Protein AF-A0A5E4BJZ1-F1 (afdb_monomer)

Structure (mmCIF, N/CA/C/O backbone):
data_AF-A0A5E4BJZ1-F1
#
_entry.id   AF-A0A5E4BJZ1-F1
#
loop_
_atom_site.group_PDB
_atom_site.id
_atom_site.type_symbol
_atom_site.label_atom_id
_atom_site.label_alt_id
_atom_site.label_comp_id
_atom_site.label_asym_id
_atom_site.label_entity_id
_atom_site.label_seq_id
_atom_site.pdbx_PDB_ins_code
_atom_site.Cartn_x
_atom_site.Cartn_y
_atom_site.Cartn_z
_atom_site.occupancy
_atom_site.B_iso_or_equiv
_atom_site.auth_seq_id
_atom_site.auth_comp_id
_atom_site.auth_asym_id
_atom_site.auth_atom_id
_atom_site.pdbx_PDB_model_num
ATOM 1 N N . MET A 1 1 ? 1.791 -1.927 -31.854 1.00 46.03 1 MET A N 1
ATOM 2 C CA . MET A 1 1 ? 1.817 -2.463 -30.476 1.00 46.03 1 MET A CA 1
ATOM 3 C C . MET A 1 1 ? 2.530 -1.444 -29.592 1.00 46.03 1 MET A C 1
ATOM 5 O O . MET A 1 1 ? 3.715 -1.213 -29.793 1.00 46.03 1 MET A O 1
ATOM 9 N N . LEU A 1 2 ? 1.807 -0.746 -28.712 1.00 49.88 2 LEU A N 1
ATOM 10 C CA . LEU A 1 2 ? 2.397 0.211 -27.766 1.00 49.88 2 LEU A CA 1
ATOM 11 C C . LEU A 1 2 ? 3.141 -0.584 -26.684 1.00 49.88 2 LEU A C 1
ATOM 13 O O . LEU A 1 2 ? 2.534 -1.038 -25.722 1.00 49.88 2 LEU A O 1
ATOM 17 N N . CYS A 1 3 ? 4.436 -0.829 -26.876 1.00 65.00 3 CYS A N 1
ATOM 18 C CA . CYS A 1 3 ? 5.265 -1.429 -25.833 1.00 65.00 3 CYS A CA 1
ATOM 19 C C . CYS A 1 3 ? 5.576 -0.356 -24.782 1.00 65.00 3 CYS A C 1
ATOM 21 O O . CYS A 1 3 ? 6.052 0.730 -25.133 1.00 65.00 3 CYS A O 1
ATOM 23 N N . ALA A 1 4 ? 5.289 -0.638 -23.508 1.00 72.75 4 ALA A N 1
ATOM 24 C CA . ALA A 1 4 ? 5.645 0.251 -22.410 1.00 72.75 4 ALA A CA 1
ATOM 25 C C . ALA A 1 4 ? 7.163 0.494 -22.422 1.00 72.75 4 ALA A C 1
ATOM 27 O O . ALA A 1 4 ? 7.960 -0.431 -22.271 1.00 72.75 4 ALA A O 1
ATOM 28 N N . ARG A 1 5 ? 7.571 1.751 -22.630 1.00 80.88 5 ARG A N 1
ATOM 29 C CA . ARG A 1 5 ? 8.993 2.128 -22.715 1.00 80.88 5 ARG A CA 1
ATOM 30 C C . ARG A 1 5 ? 9.678 2.186 -21.351 1.00 80.88 5 ARG A C 1
ATOM 32 O O . ARG A 1 5 ? 10.900 2.115 -21.291 1.00 80.88 5 ARG A O 1
ATOM 39 N N . ARG A 1 6 ? 8.899 2.334 -20.278 1.00 88.50 6 ARG A N 1
ATOM 40 C CA . ARG A 1 6 ? 9.373 2.398 -18.895 1.00 88.50 6 ARG A CA 1
ATOM 41 C C . ARG A 1 6 ? 8.495 1.526 -18.021 1.00 88.50 6 ARG A C 1
ATOM 43 O O . ARG A 1 6 ? 7.274 1.638 -18.071 1.00 88.50 6 ARG A O 1
ATOM 50 N N . VAL A 1 7 ? 9.139 0.664 -17.251 1.00 91.88 7 VAL A N 1
ATOM 51 C CA . VAL A 1 7 ? 8.502 -0.243 -16.301 1.00 91.88 7 VAL A CA 1
ATOM 52 C C . VAL A 1 7 ? 9.302 -0.160 -15.014 1.00 91.88 7 VAL A C 1
ATOM 54 O O . VAL A 1 7 ? 10.532 -0.183 -15.056 1.00 91.88 7 VAL A O 1
ATOM 57 N N . PHE A 1 8 ? 8.600 -0.032 -13.894 1.00 93.44 8 PHE A N 1
ATOM 58 C CA . PHE A 1 8 ? 9.194 0.076 -12.571 1.00 93.44 8 PHE A CA 1
ATOM 59 C C . PHE A 1 8 ? 8.637 -1.034 -11.686 1.00 93.44 8 PHE A C 1
ATOM 61 O O . PHE A 1 8 ? 7.419 -1.179 -11.576 1.00 93.44 8 PHE A O 1
ATOM 68 N N . PHE A 1 9 ? 9.517 -1.803 -11.051 1.00 94.12 9 PHE A N 1
ATOM 69 C CA . PHE A 1 9 ? 9.139 -2.776 -10.032 1.00 94.12 9 PHE A CA 1
ATOM 70 C C . PHE A 1 9 ? 9.422 -2.186 -8.656 1.00 94.12 9 PHE A C 1
ATOM 72 O O . PHE A 1 9 ? 10.573 -1.928 -8.319 1.00 94.12 9 PHE A O 1
ATOM 79 N N . LEU A 1 10 ? 8.377 -1.978 -7.855 1.00 95.69 10 LEU A N 1
ATOM 80 C CA . LEU A 1 10 ? 8.534 -1.570 -6.462 1.00 95.69 10 LEU A CA 1
ATOM 81 C C . LEU A 1 10 ? 8.741 -2.817 -5.6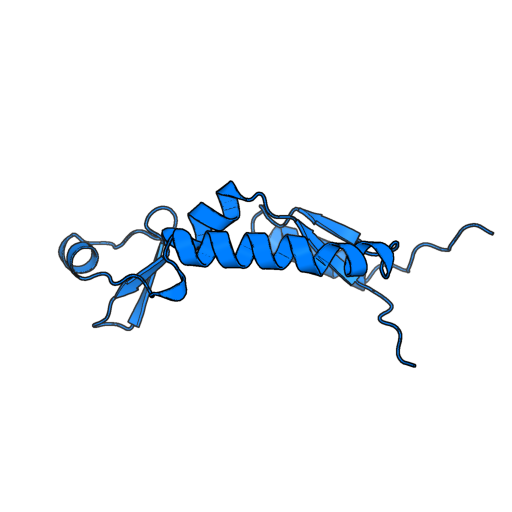10 1.00 95.69 10 LEU A C 1
ATOM 83 O O . LEU A 1 10 ? 7.815 -3.606 -5.421 1.00 95.69 10 LEU A O 1
ATOM 87 N N . ASN A 1 11 ? 9.959 -3.000 -5.117 1.00 94.62 11 ASN A N 1
ATOM 88 C CA . ASN A 1 11 ? 10.288 -4.107 -4.239 1.00 94.62 11 ASN A CA 1
ATOM 89 C C . ASN A 1 11 ? 10.083 -3.689 -2.785 1.00 94.62 11 ASN A C 1
ATOM 91 O O . ASN A 1 11 ? 10.695 -2.728 -2.326 1.00 94.62 11 ASN A O 1
ATOM 95 N N . VAL A 1 12 ? 9.229 -4.412 -2.069 1.00 96.25 12 VAL A N 1
ATOM 96 C CA . VAL A 1 12 ? 8.962 -4.196 -0.645 1.00 96.25 12 VAL A CA 1
ATOM 97 C C . VAL A 1 12 ? 9.118 -5.546 0.055 1.00 96.25 12 VAL A C 1
ATOM 99 O O . VAL A 1 12 ? 8.529 -6.520 -0.423 1.00 96.25 12 VAL A O 1
ATOM 102 N N . PRO A 1 13 ? 9.895 -5.641 1.149 1.00 96.31 13 PRO A N 1
ATOM 103 C CA . PRO A 1 13 ? 10.022 -6.875 1.912 1.00 96.31 13 PRO A CA 1
ATOM 104 C C . PRO A 1 13 ? 8.667 -7.381 2.406 1.00 96.31 13 PRO A C 1
ATOM 106 O O . PRO A 1 13 ? 7.775 -6.598 2.737 1.00 96.31 13 PRO A O 1
ATOM 109 N N . PHE A 1 14 ? 8.528 -8.704 2.484 1.00 96.56 14 PHE A N 1
ATOM 110 C CA . PHE A 1 14 ? 7.302 -9.353 2.944 1.00 96.56 14 PHE A CA 1
ATOM 111 C C . PHE A 1 14 ? 6.862 -8.844 4.323 1.00 96.56 14 PHE A C 1
ATOM 113 O O . PHE A 1 14 ? 5.701 -8.478 4.487 1.00 96.56 14 PHE A O 1
ATOM 120 N N . ASP A 1 15 ? 7.789 -8.742 5.276 1.00 97.00 15 ASP A N 1
ATOM 121 C CA . ASP A 1 15 ? 7.484 -8.284 6.635 1.00 97.00 15 ASP A CA 1
ATOM 122 C C . ASP A 1 15 ? 6.945 -6.848 6.642 1.00 97.00 15 ASP A C 1
ATOM 124 O O . ASP A 1 15 ? 5.921 -6.574 7.270 1.00 97.00 15 ASP A O 1
ATOM 128 N N . SER A 1 16 ? 7.539 -5.957 5.842 1.00 97.12 16 SER A N 1
ATOM 129 C CA . SER A 1 16 ? 7.062 -4.582 5.671 1.00 97.12 16 SER A CA 1
ATOM 130 C C . SER A 1 16 ? 5.663 -4.542 5.041 1.00 97.12 16 SER A C 1
ATOM 132 O O . SER A 1 16 ? 4.825 -3.734 5.441 1.00 97.12 16 SER A O 1
ATOM 134 N N . ILE A 1 17 ? 5.353 -5.427 4.082 1.00 97.56 17 ILE A N 1
ATOM 135 C CA . ILE A 1 17 ? 3.994 -5.553 3.520 1.00 97.56 17 ILE A CA 1
ATOM 136 C C . ILE A 1 17 ? 3.006 -6.011 4.598 1.00 97.56 17 ILE A C 1
ATOM 138 O O . ILE A 1 17 ? 1.923 -5.431 4.725 1.00 97.56 17 ILE A O 1
ATOM 142 N N . MET A 1 18 ? 3.370 -7.040 5.365 1.00 98.12 18 MET A N 1
ATOM 143 C CA . MET A 1 18 ? 2.532 -7.593 6.425 1.00 98.12 18 MET A CA 1
ATOM 144 C C . MET A 1 18 ? 2.215 -6.532 7.473 1.00 98.12 18 MET A C 1
ATOM 146 O O . MET A 1 18 ? 1.042 -6.302 7.765 1.00 98.12 18 MET A O 1
ATOM 150 N N . GLU A 1 19 ? 3.227 -5.834 7.978 1.00 97.75 19 GLU A N 1
ATOM 151 C CA . GLU A 1 19 ? 3.067 -4.773 8.967 1.00 97.75 19 GLU A CA 1
ATOM 152 C C . GLU A 1 19 ? 2.169 -3.643 8.439 1.00 97.75 19 GLU A C 1
ATOM 154 O O . GLU A 1 19 ? 1.129 -3.341 9.032 1.00 97.75 19 GLU A O 1
ATOM 159 N N . ARG A 1 20 ? 2.502 -3.084 7.264 1.00 97.00 20 ARG A N 1
ATOM 160 C CA . ARG A 1 20 ? 1.791 -1.941 6.659 1.00 97.00 20 ARG A CA 1
ATOM 161 C C . ARG A 1 20 ? 0.320 -2.218 6.357 1.00 97.00 20 ARG A C 1
ATOM 163 O O . ARG A 1 20 ? -0.464 -1.267 6.260 1.00 97.00 20 ARG A O 1
ATOM 170 N N . LEU A 1 21 ? -0.051 -3.473 6.093 1.00 97.81 21 LEU A N 1
ATOM 171 C CA . LEU A 1 21 ? -1.423 -3.859 5.749 1.00 97.81 21 LEU A CA 1
ATOM 172 C C . LEU A 1 21 ? -2.204 -4.338 6.972 1.00 97.81 21 LEU A C 1
ATOM 174 O O . LEU A 1 21 ? -3.299 -3.837 7.220 1.00 97.81 21 LEU A O 1
ATOM 178 N N . THR A 1 22 ? -1.645 -5.251 7.765 1.00 98.31 22 THR A N 1
ATOM 179 C CA . THR A 1 22 ? -2.374 -5.883 8.878 1.00 98.31 22 THR A CA 1
ATOM 180 C C . THR A 1 22 ? -2.603 -4.956 10.068 1.00 98.31 22 THR A C 1
ATOM 182 O O . THR A 1 22 ? -3.538 -5.163 10.843 1.00 98.31 22 THR A O 1
ATOM 185 N N . LEU A 1 23 ? -1.829 -3.877 10.196 1.00 98.38 23 LEU A N 1
ATOM 186 C CA . LEU A 1 23 ? -2.004 -2.884 11.259 1.00 98.38 23 LEU A CA 1
ATOM 187 C C . LEU A 1 23 ? -2.912 -1.709 10.859 1.00 98.38 23 LEU A C 1
ATOM 189 O O . LEU A 1 23 ? -3.067 -0.758 11.630 1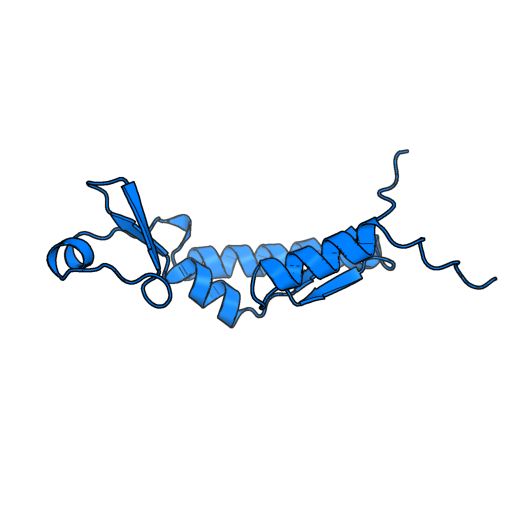.00 98.38 23 LEU A O 1
ATOM 193 N N . ARG A 1 24 ? -3.556 -1.766 9.685 1.00 98.38 24 ARG A N 1
ATOM 194 C CA . ARG A 1 24 ? -4.538 -0.759 9.254 1.00 98.38 24 ARG A CA 1
ATOM 195 C C . ARG A 1 24 ? -5.849 -0.904 9.999 1.00 98.38 24 ARG A C 1
ATOM 197 O O . ARG A 1 24 ? -6.380 -2.004 10.165 1.00 98.38 24 ARG A O 1
ATOM 204 N N . ARG A 1 25 ? -6.397 0.227 10.420 1.00 98.44 25 ARG A N 1
ATOM 205 C CA . ARG A 1 25 ? -7.677 0.311 11.113 1.00 98.44 25 ARG A CA 1
ATOM 206 C C . ARG A 1 25 ? -8.495 1.481 10.589 1.00 98.44 25 ARG A C 1
ATOM 208 O O . ARG A 1 25 ? -7.944 2.460 10.086 1.00 98.44 25 ARG A O 1
ATOM 215 N N . VAL A 1 26 ? -9.807 1.372 10.724 1.00 98.31 26 VAL A N 1
ATOM 216 C CA . VAL A 1 26 ? -10.757 2.435 10.396 1.00 98.31 26 VAL A CA 1
ATOM 217 C C . VAL A 1 26 ? -11.656 2.655 11.600 1.00 98.31 26 VAL A C 1
ATOM 219 O O . VAL A 1 26 ? -12.157 1.694 12.184 1.00 98.31 26 VAL A O 1
ATOM 222 N N . ASP A 1 27 ? -11.844 3.913 11.976 1.00 98.25 27 ASP A N 1
ATOM 223 C CA . ASP A 1 27 ? -12.875 4.288 12.933 1.00 98.25 27 ASP A CA 1
ATOM 224 C C . ASP A 1 27 ? -14.240 4.282 12.222 1.00 98.25 27 ASP A C 1
ATOM 226 O O . ASP A 1 27 ? -14.449 5.084 11.310 1.00 98.25 27 ASP A O 1
ATOM 230 N N . PRO A 1 28 ? -15.182 3.402 12.605 1.00 98.00 28 PRO A N 1
ATOM 231 C CA . PRO A 1 28 ? -16.474 3.306 11.931 1.00 98.00 28 PRO A CA 1
ATOM 232 C C . PRO A 1 28 ? -17.357 4.546 12.123 1.00 98.00 28 PRO A C 1
ATOM 234 O O . PRO A 1 28 ? -18.299 4.729 11.359 1.00 98.00 28 PRO A O 1
ATOM 237 N N . VAL A 1 29 ? -17.079 5.384 13.128 1.00 97.75 29 VAL A N 1
ATOM 238 C CA . VAL A 1 29 ? -17.882 6.579 13.427 1.00 97.75 29 VAL A CA 1
ATOM 239 C C . VAL A 1 29 ? -17.468 7.759 12.550 1.00 97.75 29 VAL A C 1
ATOM 241 O O . VAL A 1 29 ? -18.321 8.462 12.017 1.00 97.75 29 VAL A O 1
ATOM 244 N N . THR A 1 30 ? -16.162 7.987 12.406 1.00 97.19 30 THR A N 1
ATOM 245 C CA . THR A 1 30 ? -15.614 9.149 11.683 1.00 97.19 30 THR A CA 1
ATOM 246 C C . THR A 1 30 ? -15.179 8.818 10.256 1.00 97.19 30 THR A C 1
ATOM 248 O O . THR A 1 30 ? -15.039 9.716 9.432 1.00 97.19 30 THR A O 1
ATOM 251 N N . GLY A 1 31 ? -14.942 7.538 9.953 1.00 96.75 31 GLY A N 1
ATOM 252 C CA . GLY A 1 31 ? -14.316 7.097 8.707 1.00 96.75 31 GLY A CA 1
ATOM 253 C C . GLY A 1 31 ? -12.800 7.320 8.658 1.00 96.75 31 GLY A C 1
ATOM 254 O O . GLY A 1 31 ? -12.166 6.953 7.663 1.00 96.75 31 GLY A O 1
ATOM 255 N N . GLU A 1 32 ? -12.199 7.885 9.712 1.00 98.06 32 GLU A N 1
ATOM 256 C CA . GLU A 1 32 ? -10.761 8.133 9.781 1.00 98.06 32 GLU A CA 1
ATOM 257 C C . GLU A 1 32 ? -9.960 6.830 9.746 1.00 98.06 32 GLU A C 1
ATOM 259 O O . GLU A 1 32 ? -10.305 5.821 10.370 1.00 98.06 32 GLU A O 1
ATOM 264 N N . ARG A 1 33 ? -8.842 6.870 9.015 1.00 97.88 33 ARG A N 1
ATOM 265 C CA . ARG A 1 33 ? -7.908 5.747 8.904 1.00 97.88 33 ARG A CA 1
ATOM 266 C C . ARG A 1 33 ? -6.752 5.922 9.875 1.00 97.88 33 ARG A C 1
ATOM 268 O O . ARG A 1 33 ? -6.135 6.990 9.928 1.00 97.88 33 ARG A O 1
ATOM 275 N N . TYR A 1 34 ? -6.418 4.833 10.553 1.00 98.25 34 TYR A N 1
ATOM 276 C CA . TYR A 1 34 ? -5.320 4.729 11.504 1.00 98.25 34 TYR A CA 1
A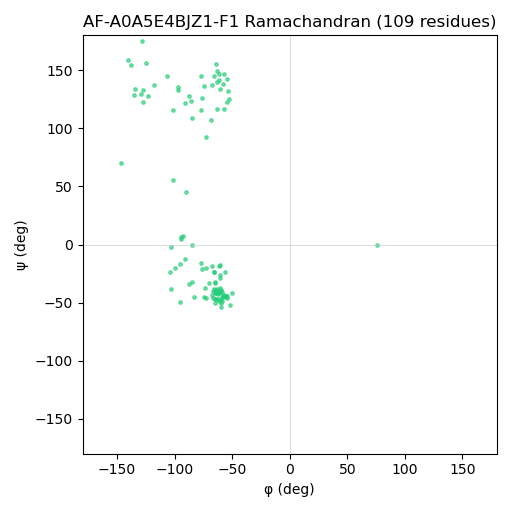TOM 277 C C . TYR A 1 34 ? -4.379 3.586 11.121 1.00 98.25 34 TYR A C 1
ATOM 279 O O . TYR A 1 34 ? -4.762 2.628 10.442 1.00 98.25 34 TYR A O 1
ATOM 287 N N . HIS A 1 35 ? -3.139 3.689 11.587 1.00 98.12 35 HIS A N 1
ATOM 288 C CA . HIS A 1 35 ? -2.161 2.610 11.555 1.00 98.12 35 HIS A CA 1
ATOM 289 C C . HIS A 1 35 ? -1.626 2.438 12.964 1.00 98.12 35 HIS A C 1
ATOM 291 O O . HIS A 1 35 ? -1.078 3.393 13.510 1.00 98.12 35 HIS A O 1
ATOM 297 N N . LEU A 1 36 ? -1.752 1.243 13.541 1.00 97.69 36 LEU A N 1
ATOM 298 C CA . LEU A 1 36 ? -1.462 1.029 14.964 1.00 97.69 36 LEU A CA 1
ATOM 299 C C . LEU A 1 36 ? -0.039 1.444 15.381 1.00 97.69 36 LEU A C 1
ATOM 301 O O . LEU A 1 36 ? 0.163 1.782 16.539 1.00 97.69 36 LEU A O 1
ATOM 305 N N . MET A 1 37 ? 0.912 1.480 14.440 1.00 96.25 37 MET A N 1
ATOM 306 C CA . MET A 1 37 ? 2.289 1.929 14.684 1.00 96.25 37 MET A CA 1
ATOM 307 C C . MET A 1 37 ? 2.610 3.345 14.169 1.00 96.25 37 MET A C 1
ATOM 309 O O . MET A 1 37 ? 3.337 4.082 14.821 1.00 96.25 37 MET A O 1
ATOM 313 N N . TYR A 1 38 ? 2.082 3.746 13.006 1.00 94.62 38 TYR A N 1
ATOM 314 C CA . TYR A 1 38 ? 2.560 4.941 12.276 1.00 94.62 38 TYR A CA 1
ATOM 315 C C . TYR A 1 38 ? 1.626 6.146 12.403 1.00 94.62 38 TYR A C 1
ATOM 317 O O . TYR A 1 38 ? 2.041 7.287 12.234 1.00 94.62 38 TYR A O 1
ATOM 325 N N . LYS A 1 39 ? 0.350 5.889 12.690 1.00 97.19 39 LYS A N 1
ATOM 326 C CA . LYS A 1 39 ? -0.680 6.892 12.965 1.00 97.19 39 LYS A CA 1
ATOM 327 C C . LYS A 1 39 ? -1.631 6.267 13.989 1.00 97.19 39 LYS A C 1
ATOM 329 O O . LYS A 1 39 ? -2.729 5.848 13.600 1.00 97.19 39 LYS A O 1
ATOM 334 N N . PRO A 1 40 ? -1.182 6.077 15.244 1.00 97.56 40 PRO A N 1
ATOM 335 C CA . PRO A 1 40 ? -1.998 5.441 16.269 1.00 97.56 40 PRO A CA 1
ATOM 336 C C . PRO A 1 40 ? -3.245 6.288 16.575 1.00 97.56 40 PRO A C 1
ATOM 338 O O . PRO A 1 40 ? -3.247 7.500 16.329 1.00 97.56 40 PRO A O 1
ATOM 341 N N . PRO A 1 41 ? -4.329 5.674 17.082 1.00 97.50 41 PRO A N 1
ATOM 342 C CA . PRO A 1 41 ? -5.495 6.423 17.536 1.00 97.50 41 PRO A CA 1
ATOM 343 C C . PRO A 1 41 ? -5.114 7.358 18.696 1.00 97.50 41 PRO A C 1
ATOM 345 O O . PRO A 1 41 ? -4.327 6.964 19.556 1.00 97.50 41 PRO A O 1
ATOM 348 N N . PRO A 1 42 ? -5.670 8.580 18.758 1.00 97.06 42 PRO A N 1
ATOM 349 C CA . PRO A 1 42 ? -5.264 9.562 19.760 1.00 97.06 42 PRO A CA 1
ATOM 350 C C . PRO A 1 42 ? -5.852 9.293 21.154 1.00 97.06 42 PRO A C 1
ATOM 352 O O . PRO A 1 42 ? -5.372 9.873 22.123 1.00 97.06 42 PRO A O 1
ATOM 355 N N . THR A 1 43 ? -6.883 8.445 21.273 1.00 97.81 43 THR A N 1
ATOM 356 C CA . THR A 1 43 ? -7.520 8.110 22.557 1.00 97.81 43 THR A CA 1
ATOM 357 C C . THR A 1 43 ? -7.892 6.629 22.650 1.00 97.81 43 THR A C 1
ATOM 359 O O . THR A 1 43 ? -8.061 5.950 21.628 1.00 97.81 43 THR A O 1
ATOM 362 N N . MET A 1 44 ? -8.061 6.127 23.880 1.00 97.31 44 MET A N 1
ATOM 363 C CA . MET A 1 44 ? -8.476 4.741 24.130 1.00 97.31 44 MET A CA 1
ATOM 364 C C . MET A 1 44 ? -9.893 4.452 23.624 1.00 97.31 44 MET A C 1
ATOM 366 O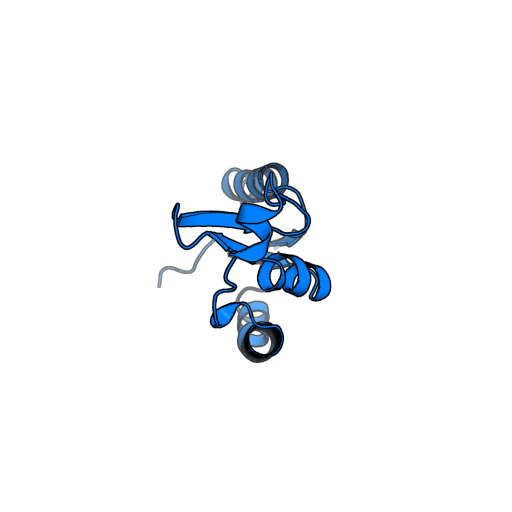 O . MET A 1 44 ? -10.158 3.348 23.154 1.00 97.31 44 MET A O 1
ATOM 370 N N . GLU A 1 45 ? -10.795 5.433 23.664 1.00 97.75 45 GLU A N 1
ATOM 371 C CA . GLU A 1 45 ? -12.166 5.287 23.167 1.00 97.75 45 GLU A CA 1
ATOM 372 C C . GLU A 1 45 ? -12.182 5.055 21.655 1.00 97.75 45 GLU A C 1
ATOM 374 O O . GLU A 1 45 ? -12.925 4.201 21.168 1.00 97.75 45 GLU A O 1
ATOM 379 N N . ILE A 1 46 ? -11.340 5.781 20.906 1.00 97.94 46 ILE A N 1
ATOM 380 C CA . ILE A 1 46 ? -11.175 5.549 19.466 1.00 97.94 46 ILE A CA 1
ATOM 381 C C . ILE A 1 46 ? -10.531 4.182 19.248 1.00 97.94 46 ILE A C 1
ATOM 383 O O . ILE A 1 46 ? -11.033 3.408 18.438 1.00 97.94 46 ILE A O 1
ATOM 387 N N . GLN A 1 47 ? -9.471 3.849 19.993 1.00 97.62 47 GLN A N 1
ATOM 388 C CA . GLN A 1 47 ? -8.778 2.565 19.870 1.00 97.62 47 GLN A CA 1
ATOM 389 C C . GLN A 1 47 ? -9.713 1.363 20.059 1.00 97.62 47 GLN A C 1
ATOM 391 O O . GLN A 1 47 ? -9.662 0.425 19.265 1.00 97.62 47 GLN A O 1
ATOM 396 N N . ALA A 1 48 ? -10.582 1.400 21.072 1.00 97.81 48 ALA A N 1
ATOM 397 C CA . ALA A 1 48 ? -11.483 0.302 21.417 1.00 97.81 48 ALA A CA 1
ATOM 398 C C . ALA A 1 48 ? -12.548 0.015 20.346 1.00 97.81 48 ALA A C 1
ATOM 400 O O . ALA A 1 48 ? -13.059 -1.102 20.279 1.00 97.81 48 ALA A O 1
ATOM 401 N N . ARG A 1 49 ? -12.880 1.000 19.499 1.00 98.19 49 ARG A N 1
ATOM 402 C CA . ARG A 1 49 ? -13.896 0.861 18.441 1.00 98.19 49 ARG A CA 1
ATOM 403 C C . ARG A 1 49 ? -13.325 0.677 17.037 1.00 98.19 49 ARG A C 1
ATOM 405 O O . ARG A 1 49 ? -14.094 0.558 16.084 1.00 98.19 49 ARG A O 1
ATOM 412 N N . LEU A 1 50 ? -12.001 0.695 16.885 1.00 98.50 50 LEU A N 1
ATOM 413 C CA . LEU A 1 50 ? -11.359 0.532 15.587 1.00 98.50 50 LEU A CA 1
ATOM 414 C C . LEU A 1 50 ? -11.698 -0.824 14.967 1.00 98.50 50 LEU A C 1
ATOM 416 O O . LEU A 1 50 ? -11.561 -1.869 15.599 1.00 98.50 50 LEU A O 1
ATOM 420 N N . LEU A 1 51 ? -12.050 -0.808 13.685 1.00 98.38 51 LEU A N 1
ATOM 421 C CA . LEU A 1 51 ? -12.301 -2.015 12.910 1.00 98.38 51 LEU A CA 1
ATOM 422 C C . LEU A 1 51 ? -11.158 -2.269 11.929 1.00 98.38 51 LEU A C 1
ATOM 424 O O . LEU A 1 51 ? -10.567 -1.342 11.369 1.00 98.38 51 LEU A O 1
ATOM 428 N N . GLN A 1 52 ? -10.856 -3.544 11.701 1.00 98.38 52 GLN A N 1
ATOM 429 C CA . GLN A 1 52 ? -9.961 -3.979 10.635 1.00 98.38 52 GLN A CA 1
ATOM 430 C C . GLN A 1 52 ? -10.789 -4.407 9.428 1.00 98.38 52 GLN A C 1
ATOM 432 O O . GLN A 1 52 ? -11.753 -5.165 9.554 1.00 98.38 52 GLN A O 1
ATOM 437 N N . HIS A 1 53 ? -10.407 -3.946 8.238 1.00 97.25 53 HIS A N 1
ATOM 438 C CA . HIS A 1 53 ? -11.069 -4.396 7.026 1.00 97.25 53 HIS A CA 1
ATOM 439 C C . HIS A 1 53 ? -10.755 -5.887 6.789 1.00 97.25 53 HIS A C 1
ATOM 441 O O . HIS A 1 53 ? -9.592 -6.276 6.880 1.00 97.25 53 HIS A O 1
ATOM 447 N N . PRO A 1 54 ? -11.730 -6.731 6.396 1.00 97.19 54 PRO A N 1
ATOM 448 C CA . PRO A 1 54 ? -11.508 -8.161 6.191 1.00 97.19 54 PRO A CA 1
ATOM 449 C C . PRO A 1 54 ? -10.300 -8.477 5.294 1.00 97.19 54 PRO A C 1
ATOM 451 O O . PRO A 1 54 ? -9.520 -9.361 5.616 1.00 97.19 54 PRO A O 1
ATOM 454 N N . LYS A 1 55 ? -10.104 -7.731 4.197 1.00 96.69 55 LYS A N 1
ATOM 455 C CA . LYS A 1 55 ? -8.957 -7.887 3.268 1.00 96.69 55 LYS A CA 1
ATOM 456 C C . LYS A 1 55 ? -7.576 -7.654 3.897 1.00 96.69 55 LYS A C 1
ATOM 458 O O . LYS A 1 55 ? -6.603 -8.096 3.299 1.00 96.69 55 LYS A O 1
ATOM 463 N N . ASP A 1 56 ? -7.518 -6.995 5.048 1.00 97.88 56 ASP A N 1
ATOM 464 C CA . ASP A 1 56 ? -6.281 -6.686 5.761 1.00 97.88 56 ASP A CA 1
ATOM 465 C C . ASP A 1 56 ? -5.963 -7.743 6.836 1.00 97.88 56 ASP A C 1
ATOM 467 O O . ASP A 1 56 ? -4.999 -7.570 7.575 1.00 97.88 56 ASP A O 1
ATOM 471 N N . SER A 1 57 ? -6.743 -8.833 6.945 1.00 98.00 57 SER A N 1
ATOM 472 C CA . SER A 1 57 ? -6.384 -9.956 7.825 1.00 98.00 57 SER A CA 1
ATOM 473 C C . SER A 1 57 ? -5.078 -10.606 7.373 1.00 98.00 57 SER A C 1
ATOM 475 O O . SER A 1 57 ? -4.769 -10.643 6.178 1.00 98.00 57 SER A O 1
ATOM 477 N N . GLU A 1 58 ? -4.321 -11.142 8.327 1.00 97.88 58 GLU A N 1
ATOM 478 C CA . GLU A 1 58 ? -3.003 -11.722 8.075 1.00 97.88 58 GLU A CA 1
ATOM 479 C C . GLU A 1 58 ? -3.052 -12.815 7.000 1.00 97.88 58 GLU A C 1
ATOM 481 O O . GLU A 1 58 ? -2.258 -12.808 6.060 1.00 97.88 58 GLU A O 1
ATOM 486 N N . GLU A 1 59 ? -4.045 -13.702 7.073 1.00 98.19 59 GLU A N 1
ATOM 487 C CA . GLU A 1 59 ? -4.225 -14.813 6.137 1.00 98.19 59 GLU A CA 1
ATOM 488 C C . GLU A 1 59 ? -4.501 -14.312 4.719 1.00 98.19 59 GLU A C 1
ATOM 490 O O . GLU A 1 59 ? -3.958 -14.835 3.744 1.00 98.19 59 GLU A 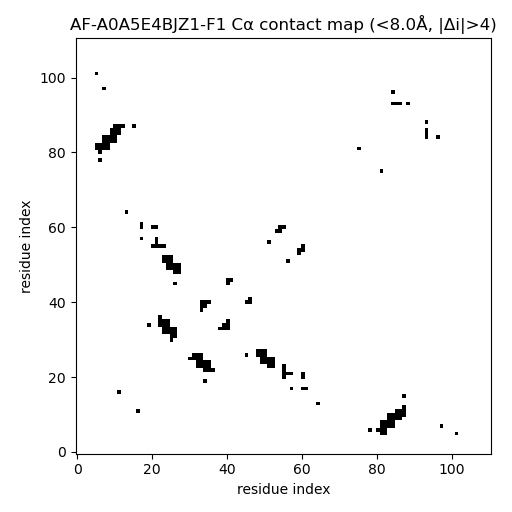O 1
ATOM 495 N N . ARG A 1 60 ? -5.334 -13.273 4.586 1.00 98.19 60 ARG A N 1
ATOM 496 C CA . ARG A 1 60 ? -5.704 -12.712 3.281 1.00 98.19 60 ARG A CA 1
ATOM 497 C C . ARG A 1 60 ? -4.565 -11.920 2.661 1.00 98.19 60 ARG A C 1
ATOM 499 O O . ARG A 1 60 ? -4.390 -11.993 1.444 1.00 98.19 60 ARG A O 1
ATOM 506 N N . VAL A 1 61 ? -3.798 -11.187 3.466 1.00 98.38 61 VAL A N 1
ATOM 507 C CA . VAL A 1 61 ? -2.597 -10.492 2.990 1.00 98.38 61 VAL A CA 1
ATOM 508 C C . VAL A 1 61 ? -1.560 -11.515 2.531 1.00 98.38 61 VAL A C 1
ATOM 510 O O . VAL A 1 61 ? -1.128 -11.442 1.382 1.00 98.38 61 VAL A O 1
ATOM 513 N N . LYS A 1 62 ? -1.251 -12.525 3.356 1.00 98.12 62 LYS A N 1
ATOM 514 C CA . LYS A 1 62 ? -0.342 -13.632 3.008 1.00 98.12 62 LYS A CA 1
ATOM 515 C C . LYS A 1 62 ? -0.725 -14.297 1.693 1.00 98.12 62 LYS A C 1
ATOM 517 O O . LYS A 1 62 ? 0.099 -14.391 0.787 1.00 98.12 62 LYS A O 1
ATOM 522 N N . PHE A 1 63 ? -1.992 -14.688 1.567 1.00 97.81 63 PHE A N 1
ATOM 523 C CA . PHE A 1 63 ? -2.514 -15.315 0.357 1.00 97.81 63 PHE A CA 1
ATOM 524 C C . PHE A 1 63 ? -2.332 -14.431 -0.883 1.00 97.81 63 PHE A C 1
ATOM 526 O O . PHE A 1 63 ? -1.913 -14.905 -1.937 1.00 97.81 63 PHE A O 1
ATOM 533 N N . LYS A 1 64 ? -2.618 -13.129 -0.771 1.00 97.38 64 LYS A N 1
ATOM 534 C CA . LYS A 1 64 ? -2.448 -12.193 -1.889 1.00 97.38 64 LYS A CA 1
ATOM 535 C C . LYS A 1 64 ? -0.992 -11.999 -2.290 1.00 97.38 64 LYS A C 1
ATOM 537 O O . LYS A 1 64 ? -0.720 -11.886 -3.482 1.00 97.38 64 LYS A O 1
ATOM 542 N N . VAL A 1 65 ? -0.087 -11.926 -1.319 1.00 96.25 65 VAL A N 1
ATOM 543 C CA . VAL A 1 65 ? 1.344 -11.751 -1.585 1.00 96.25 65 VAL A CA 1
ATOM 544 C C . VAL A 1 65 ? 1.922 -12.997 -2.258 1.00 96.25 65 VAL A C 1
ATOM 546 O O . VAL A 1 65 ? 2.613 -12.880 -3.265 1.00 96.25 65 VAL A O 1
ATOM 549 N N . ASP A 1 66 ? 1.562 -14.188 -1.782 1.00 95.56 66 ASP A N 1
ATOM 550 C CA . ASP A 1 66 ? 1.933 -15.455 -2.422 1.00 95.56 66 ASP A CA 1
ATOM 551 C C . ASP A 1 66 ? 1.402 -15.545 -3.865 1.00 95.56 66 ASP A C 1
ATOM 553 O O . ASP A 1 66 ? 2.160 -15.809 -4.800 1.00 95.56 66 ASP A O 1
ATOM 557 N N . LEU A 1 67 ? 0.125 -15.208 -4.086 1.00 95.25 67 LEU A N 1
ATOM 558 C CA . LEU A 1 67 ? -0.456 -15.161 -5.431 1.00 95.25 67 LEU A CA 1
ATOM 559 C C . LEU A 1 67 ? 0.270 -14.164 -6.350 1.00 95.25 67 LEU A C 1
ATOM 561 O O . LEU A 1 67 ? 0.481 -14.450 -7.529 1.00 95.25 67 LEU A O 1
ATOM 565 N N . TYR A 1 68 ? 0.666 -13.003 -5.823 1.00 94.12 68 TYR A N 1
ATOM 566 C CA . TYR A 1 68 ? 1.456 -12.027 -6.570 1.00 94.12 68 TYR A CA 1
ATOM 567 C C . TYR A 1 68 ? 2.806 -12.609 -7.004 1.00 94.12 68 TYR A C 1
ATOM 569 O O . TYR A 1 68 ? 3.153 -12.512 -8.181 1.00 94.12 68 TYR A O 1
ATOM 577 N N . TYR A 1 69 ? 3.557 -13.249 -6.103 1.00 91.31 69 TYR A N 1
ATOM 578 C CA . TYR A 1 69 ? 4.862 -13.824 -6.446 1.00 91.31 69 TYR A CA 1
ATOM 579 C C . TYR A 1 69 ? 4.758 -14.969 -7.456 1.00 91.31 69 TYR A C 1
ATOM 581 O O . TYR A 1 69 ? 5.555 -15.021 -8.392 1.00 91.31 69 TYR A O 1
ATOM 589 N N . ARG A 1 70 ? 3.737 -15.828 -7.341 1.00 90.81 70 ARG A N 1
ATOM 590 C CA . ARG A 1 70 ? 3.487 -16.903 -8.319 1.00 90.81 70 ARG A CA 1
ATOM 591 C C . ARG A 1 70 ? 3.221 -16.371 -9.727 1.00 90.81 70 ARG A C 1
ATOM 593 O O . ARG A 1 70 ? 3.682 -16.961 -10.696 1.00 90.81 70 ARG A O 1
ATOM 600 N N . ASN A 1 71 ? 2.509 -15.250 -9.836 1.00 89.81 71 ASN A N 1
ATOM 601 C CA . ASN A 1 71 ? 2.048 -14.730 -11.125 1.00 89.81 71 ASN A CA 1
ATOM 602 C C . ASN A 1 71 ? 2.975 -13.661 -11.730 1.00 89.81 71 ASN A C 1
ATOM 604 O O . ASN A 1 71 ? 2.857 -13.346 -12.911 1.00 89.81 71 ASN A O 1
ATOM 608 N N . SER A 1 72 ? 3.877 -13.063 -10.946 1.00 89.06 72 SER A N 1
ATOM 609 C CA . SER A 1 72 ? 4.713 -11.934 -11.392 1.00 89.06 72 SER A CA 1
ATOM 610 C C . SER A 1 72 ? 6.054 -12.341 -12.008 1.00 89.06 72 SER A C 1
ATOM 612 O O . SER A 1 72 ? 6.685 -11.512 -12.666 1.00 89.06 72 SER A O 1
ATOM 614 N N . ALA A 1 73 ? 6.477 -13.601 -11.865 1.00 84.69 73 ALA A N 1
ATOM 615 C CA . ALA A 1 73 ? 7.760 -14.077 -12.389 1.00 84.69 73 ALA A CA 1
ATOM 616 C C . ALA A 1 73 ? 7.897 -13.863 -13.910 1.00 84.69 73 ALA A C 1
ATOM 618 O O . ALA A 1 73 ? 8.915 -13.357 -14.389 1.00 84.69 73 ALA A O 1
ATOM 619 N N . GLU A 1 74 ? 6.841 -14.156 -14.674 1.00 87.25 74 GLU A N 1
ATOM 620 C CA . GLU A 1 74 ? 6.835 -13.966 -16.130 1.00 87.25 74 GLU A CA 1
ATOM 621 C C . GLU A 1 74 ? 6.947 -12.490 -16.533 1.00 87.25 74 GLU A C 1
ATOM 623 O O . GLU A 1 74 ? 7.593 -12.165 -17.533 1.00 87.25 74 GLU A O 1
ATOM 628 N N . LEU A 1 75 ? 6.394 -11.574 -15.728 1.00 87.56 75 LEU A N 1
ATOM 629 C CA . LEU A 1 75 ? 6.495 -10.135 -15.978 1.00 87.56 75 LEU A CA 1
ATOM 630 C C . LEU A 1 75 ? 7.941 -9.648 -15.857 1.00 87.56 75 LEU A C 1
ATOM 632 O O . LEU A 1 75 ? 8.367 -8.822 -16.663 1.00 87.56 75 LEU A O 1
ATOM 636 N N . GLY A 1 76 ? 8.708 -10.184 -14.903 1.00 85.88 76 GLY A N 1
ATOM 637 C CA . GLY A 1 76 ? 10.139 -9.896 -14.780 1.00 85.88 76 GLY A CA 1
ATOM 638 C C . GLY A 1 76 ? 10.933 -10.373 -16.001 1.00 85.88 76 GLY A C 1
ATOM 639 O O . GLY A 1 76 ? 11.795 -9.656 -16.512 1.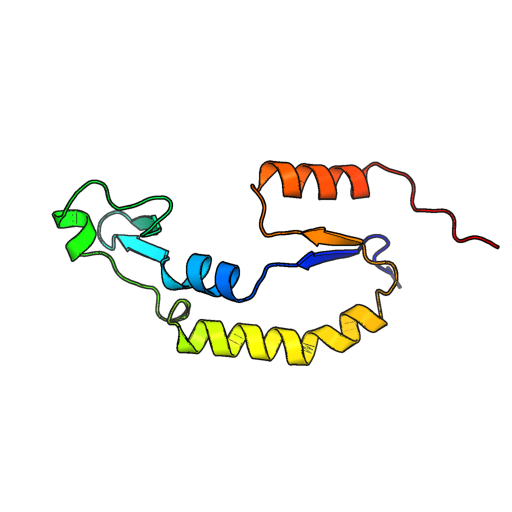00 85.88 76 GLY A O 1
ATOM 640 N N . HIS A 1 77 ? 10.598 -11.552 -16.536 1.00 87.12 77 HIS A N 1
ATOM 641 C CA . HIS A 1 77 ? 11.227 -12.078 -17.751 1.00 87.12 77 HIS A CA 1
ATOM 642 C C . HIS A 1 77 ? 10.844 -11.324 -19.025 1.00 87.12 77 HIS A C 1
ATOM 644 O O . HIS A 1 77 ? 11.669 -11.225 -19.940 1.00 87.12 77 HIS A O 1
ATOM 650 N N . PHE A 1 78 ? 9.620 -10.804 -19.100 1.00 90.12 78 PHE A N 1
ATOM 651 C CA . PHE A 1 78 ? 9.158 -10.001 -20.227 1.00 90.12 78 PHE A CA 1
ATOM 652 C C . PHE A 1 78 ? 9.769 -8.592 -20.194 1.00 90.12 78 PHE A C 1
ATOM 654 O O . PHE A 1 78 ? 10.306 -8.122 -21.196 1.00 90.12 78 PHE A O 1
ATOM 661 N N . TYR A 1 79 ? 9.780 -7.950 -19.023 1.00 90.19 79 TYR A N 1
ATOM 662 C CA . TYR A 1 79 ? 10.318 -6.606 -18.810 1.00 90.19 79 TYR A CA 1
ATOM 663 C C . TYR A 1 79 ? 11.712 -6.627 -18.172 1.00 90.19 79 TYR A C 1
ATOM 665 O O . TYR A 1 79 ? 11.952 -5.977 -17.159 1.00 90.19 79 TYR A O 1
ATOM 673 N N . ARG A 1 80 ? 12.677 -7.320 -18.791 1.00 87.75 80 ARG A N 1
ATOM 674 C CA . ARG A 1 80 ? 14.057 -7.425 -18.252 1.00 87.75 80 ARG A CA 1
ATOM 675 C C . ARG A 1 80 ? 14.793 -6.089 -18.112 1.00 87.75 80 ARG A C 1
ATOM 677 O O . ARG A 1 80 ? 15.812 -6.021 -17.441 1.00 87.75 80 ARG A O 1
ATOM 684 N N . TRP A 1 81 ? 14.312 -5.052 -18.792 1.00 85.81 81 TRP A N 1
ATOM 685 C CA . TRP A 1 81 ? 14.842 -3.687 -18.728 1.00 85.81 81 TRP A CA 1
ATOM 686 C C . TRP A 1 81 ? 14.107 -2.801 -17.714 1.00 85.81 81 TRP A C 1
ATOM 688 O O . TRP A 1 81 ? 14.325 -1.591 -17.703 1.00 85.81 81 TRP A O 1
ATOM 698 N N . ALA A 1 82 ? 13.186 -3.361 -16.928 1.00 90.56 82 ALA A N 1
ATOM 699 C CA . ALA A 1 82 ? 12.501 -2.616 -15.886 1.00 90.56 82 ALA A CA 1
ATOM 700 C C . ALA A 1 82 ? 13.477 -2.188 -14.787 1.00 90.56 82 ALA A C 1
ATOM 702 O O . ALA A 1 82 ? 14.388 -2.929 -14.417 1.00 90.56 82 ALA A O 1
ATOM 703 N N . THR A 1 83 ? 13.242 -1.006 -14.230 1.00 92.00 83 THR A N 1
ATOM 704 C CA . THR A 1 83 ? 13.996 -0.510 -13.080 1.00 92.00 83 THR A CA 1
ATOM 705 C C . THR A 1 83 ? 13.353 -1.030 -11.802 1.00 92.00 83 THR A C 1
ATOM 707 O O . THR A 1 83 ? 12.173 -0.783 -11.554 1.00 92.00 83 THR A O 1
ATOM 710 N N . THR A 1 84 ? 14.122 -1.718 -10.965 1.00 93.06 84 THR A N 1
ATOM 711 C CA . THR A 1 84 ? 13.670 -2.101 -9.624 1.00 93.06 84 THR A CA 1
ATOM 7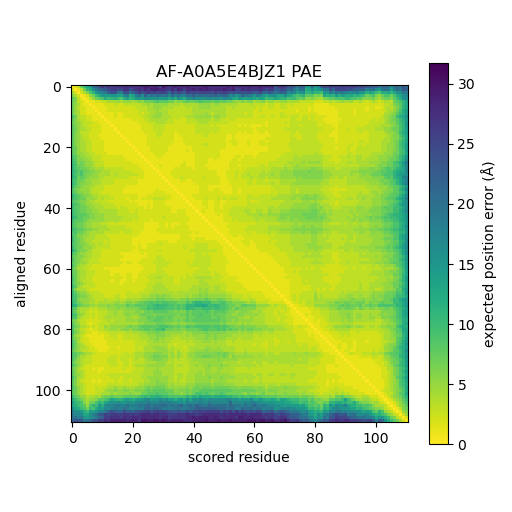12 C C . THR A 1 84 ? 13.989 -0.982 -8.641 1.00 93.06 84 THR A C 1
ATOM 714 O O . THR A 1 84 ? 15.127 -0.526 -8.567 1.00 93.06 84 THR A O 1
ATOM 717 N N . ILE A 1 85 ? 12.989 -0.547 -7.882 1.00 95.31 85 ILE A N 1
ATOM 718 C CA . ILE A 1 85 ? 13.092 0.508 -6.872 1.00 95.31 85 ILE A CA 1
ATOM 719 C C . ILE A 1 85 ? 12.764 -0.107 -5.514 1.00 95.31 85 ILE A C 1
ATOM 721 O O . ILE A 1 85 ? 11.811 -0.878 -5.394 1.00 95.31 85 ILE A O 1
ATOM 725 N N . ASN A 1 86 ? 13.538 0.238 -4.485 1.00 96.06 86 ASN A N 1
ATOM 726 C CA . ASN A 1 86 ? 13.183 -0.098 -3.112 1.00 96.06 86 ASN A CA 1
ATOM 727 C C . ASN A 1 86 ? 11.945 0.715 -2.693 1.00 96.06 86 ASN A C 1
ATOM 729 O O . ASN A 1 86 ? 12.035 1.919 -2.483 1.00 96.06 86 A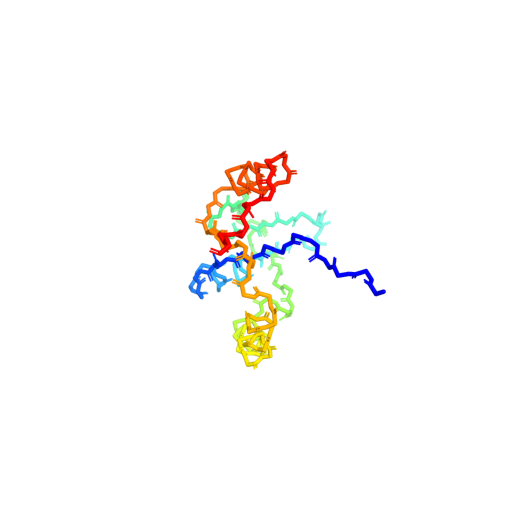SN A O 1
ATOM 733 N N . GLY A 1 87 ? 10.791 0.059 -2.586 1.00 96.06 87 GLY A N 1
ATOM 734 C CA . GLY A 1 87 ? 9.537 0.671 -2.141 1.00 96.06 87 GLY A CA 1
ATOM 735 C C . GLY A 1 87 ? 9.373 0.708 -0.618 1.00 96.06 87 GLY A C 1
ATOM 736 O O . GLY A 1 87 ? 8.346 1.176 -0.115 1.00 96.06 87 GLY A O 1
ATOM 737 N N . ASP A 1 88 ? 10.349 0.193 0.132 1.00 96.12 88 ASP A N 1
ATOM 738 C CA . ASP A 1 88 ? 10.382 0.246 1.593 1.00 96.12 88 ASP A CA 1
ATOM 739 C C . ASP A 1 88 ? 11.107 1.499 2.105 1.00 96.12 88 ASP A C 1
ATOM 741 O O . ASP A 1 88 ? 11.966 1.451 2.978 1.00 96.12 88 ASP A O 1
ATOM 745 N N . GLN A 1 89 ? 10.787 2.637 1.494 1.00 94.12 89 GLN A N 1
ATOM 746 C CA . GLN A 1 89 ? 11.310 3.955 1.841 1.00 94.12 89 GLN A CA 1
ATOM 747 C C . GLN A 1 89 ? 10.148 4.929 2.027 1.00 94.12 89 GLN A C 1
ATOM 749 O O . GLN A 1 89 ? 8.981 4.570 1.817 1.00 94.12 89 GLN A O 1
ATOM 754 N N . ASP A 1 90 ? 10.451 6.156 2.445 1.00 93.62 90 ASP A N 1
ATOM 755 C CA . ASP A 1 90 ? 9.435 7.193 2.495 1.00 93.62 90 ASP A CA 1
ATOM 756 C C . ASP A 1 90 ? 8.878 7.467 1.077 1.00 93.62 90 ASP A C 1
ATOM 758 O O . ASP A 1 90 ? 9.602 7.351 0.080 1.00 93.62 90 ASP A O 1
ATOM 762 N N . PRO A 1 91 ? 7.584 7.813 0.952 1.00 93.62 91 PRO A N 1
ATOM 763 C CA . PRO A 1 91 ? 6.961 7.987 -0.357 1.00 93.62 91 PRO A CA 1
ATOM 764 C C . PRO A 1 91 ? 7.592 9.079 -1.229 1.00 93.62 91 PRO A C 1
ATOM 766 O O . PRO A 1 91 ? 7.490 8.975 -2.450 1.00 93.62 91 PRO A O 1
ATOM 769 N N . TYR A 1 92 ? 8.221 10.104 -0.638 1.00 95.88 92 TYR A N 1
ATOM 770 C CA . TYR A 1 92 ? 8.846 11.187 -1.398 1.00 95.88 92 TYR A CA 1
ATOM 771 C C . TYR A 1 92 ? 10.126 10.701 -2.074 1.00 95.88 92 TYR A C 1
ATOM 773 O O . TYR A 1 92 ? 10.265 10.874 -3.281 1.00 95.88 92 TYR A O 1
ATOM 781 N N . THR A 1 93 ? 10.985 9.974 -1.359 1.00 94.75 93 THR A N 1
ATOM 782 C CA . THR A 1 93 ? 12.177 9.348 -1.950 1.00 94.75 93 THR A CA 1
ATOM 783 C C . THR A 1 93 ? 11.808 8.382 -3.081 1.00 94.75 93 THR A C 1
ATOM 785 O O . THR A 1 93 ? 12.394 8.422 -4.164 1.00 94.75 93 THR A O 1
ATOM 788 N N . VAL A 1 94 ? 10.796 7.525 -2.879 1.00 96.19 94 VAL A N 1
ATOM 789 C CA . VAL A 1 94 ? 10.326 6.610 -3.940 1.00 96.19 94 VAL A CA 1
ATOM 790 C C . VAL A 1 94 ? 9.819 7.394 -5.155 1.00 96.19 94 VAL A C 1
ATOM 792 O O . VAL A 1 94 ? 10.100 7.014 -6.294 1.00 96.19 94 VAL A O 1
ATOM 795 N N . PHE A 1 95 ? 9.090 8.488 -4.923 1.00 96.00 95 PHE A N 1
ATOM 796 C CA . PHE A 1 95 ? 8.597 9.363 -5.982 1.00 96.00 95 PHE A CA 1
ATOM 797 C C . PHE A 1 95 ? 9.743 10.004 -6.774 1.00 96.00 95 PHE A C 1
ATOM 799 O O . PHE A 1 95 ? 9.728 9.928 -8.001 1.00 96.00 95 PHE A O 1
ATOM 806 N N . GLU A 1 96 ? 10.761 10.543 -6.103 1.00 94.56 96 GLU A N 1
ATOM 807 C CA . GLU A 1 96 ? 11.941 11.135 -6.745 1.00 94.56 96 GLU A CA 1
ATOM 808 C C . GLU A 1 96 ? 12.684 10.124 -7.635 1.00 94.56 96 GLU A C 1
ATOM 810 O O . GLU A 1 96 ? 13.068 10.446 -8.762 1.00 94.56 96 GLU A O 1
ATOM 815 N N . TYR A 1 97 ? 12.830 8.867 -7.193 1.00 93.31 97 TYR A N 1
ATOM 816 C CA . TYR A 1 97 ? 13.427 7.814 -8.026 1.00 93.31 97 TYR A CA 1
ATOM 817 C C . TYR A 1 97 ? 12.611 7.528 -9.291 1.00 93.31 97 TYR A C 1
ATOM 819 O O . TYR A 1 97 ? 13.179 7.370 -10.379 1.00 93.31 97 TYR A O 1
ATOM 827 N N . ILE A 1 98 ? 11.282 7.460 -9.167 1.00 94.31 98 ILE A N 1
ATOM 828 C CA . ILE A 1 98 ? 10.390 7.246 -10.312 1.00 94.31 98 ILE A CA 1
ATOM 829 C C . ILE A 1 98 ? 10.466 8.442 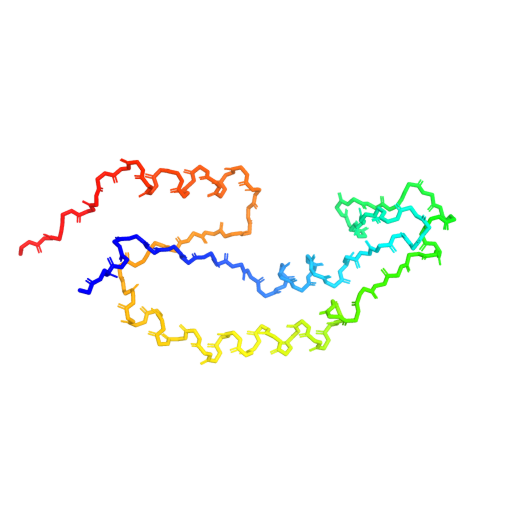-11.266 1.00 94.31 98 ILE A C 1
ATOM 831 O O . ILE A 1 98 ? 10.633 8.248 -12.472 1.00 94.31 98 ILE A O 1
ATOM 835 N N . GLU A 1 99 ? 10.384 9.667 -10.743 1.00 94.44 99 GLU A N 1
ATOM 836 C CA . GLU A 1 99 ? 10.463 10.902 -11.524 1.00 94.44 99 GLU A CA 1
ATOM 837 C C . GLU A 1 99 ? 11.789 10.987 -12.283 1.00 94.44 99 GLU A C 1
ATOM 839 O O . GLU A 1 99 ? 11.788 11.165 -13.502 1.00 94.44 99 GLU A O 1
ATOM 844 N N . SER A 1 100 ? 12.912 10.738 -11.606 1.00 90.62 100 SER A N 1
ATOM 845 C CA . SER A 1 100 ? 14.241 10.664 -12.217 1.00 90.62 100 SER A CA 1
ATOM 846 C C . SER A 1 100 ? 14.287 9.653 -13.371 1.00 90.62 100 SER A C 1
ATOM 848 O O . SER A 1 100 ? 14.779 9.954 -14.464 1.00 90.62 100 SER A O 1
ATOM 850 N N . GLY A 1 101 ? 13.698 8.467 -13.190 1.00 88.75 101 GLY A N 1
ATOM 851 C CA . GLY A 1 101 ? 13.581 7.460 -14.250 1.00 88.75 101 GLY A CA 1
ATOM 852 C C . GLY A 1 101 ? 12.690 7.887 -15.425 1.00 88.75 101 GLY A C 1
ATOM 853 O O . GLY A 1 101 ? 12.847 7.376 -16.539 1.00 88.75 101 GLY A O 1
ATOM 854 N N . ILE A 1 102 ? 11.764 8.826 -15.204 1.00 90.12 102 ILE A N 1
ATOM 855 C CA . ILE A 1 102 ? 10.873 9.397 -16.222 1.00 90.12 102 ILE A CA 1
ATOM 856 C C . ILE A 1 102 ? 11.512 10.595 -16.949 1.00 90.12 102 ILE A C 1
ATOM 858 O O . ILE A 1 102 ? 11.277 10.791 -18.144 1.00 90.12 102 ILE A O 1
ATOM 862 N N . ILE A 1 103 ? 12.325 11.412 -16.298 1.00 88.56 103 ILE A N 1
ATOM 863 C CA . ILE A 1 103 ? 12.919 12.585 -16.961 1.00 88.56 103 ILE A CA 1
ATOM 864 C C . ILE A 1 103 ? 14.200 12.226 -17.718 1.00 88.56 103 ILE A C 1
ATOM 866 O O . ILE A 1 103 ? 14.467 12.784 -18.782 1.00 88.56 103 ILE A O 1
ATOM 870 N N . ASN A 1 104 ? 14.961 11.245 -17.228 1.00 81.88 104 ASN A N 1
ATOM 871 C CA . ASN A 1 104 ? 16.250 10.911 -17.816 1.00 81.88 104 ASN A CA 1
ATOM 872 C C . ASN A 1 104 ? 16.114 10.106 -19.123 1.00 81.88 104 ASN A C 1
ATOM 874 O O . ASN A 1 104 ? 15.196 9.278 -19.262 1.00 81.88 104 ASN A O 1
ATOM 878 N N . PRO A 1 105 ? 17.021 10.320 -20.100 1.00 76.75 105 PRO A N 1
ATOM 879 C CA . PRO A 1 105 ? 17.063 9.526 -21.321 1.00 76.75 105 PRO A CA 1
ATOM 880 C C . PRO A 1 105 ? 17.161 8.032 -21.008 1.00 76.75 105 PRO A C 1
ATOM 882 O O . PRO A 1 105 ? 17.867 7.624 -20.086 1.00 76.75 105 PRO A O 1
ATOM 885 N N . LEU A 1 106 ? 16.477 7.204 -21.801 1.00 69.56 106 LEU A N 1
ATOM 886 C CA . LEU A 1 106 ? 16.626 5.754 -21.689 1.00 69.56 106 LEU A CA 1
ATOM 887 C C . LEU A 1 106 ? 18.101 5.378 -21.912 1.00 69.56 106 LEU A C 1
ATOM 889 O O . LEU A 1 106 ? 18.713 5.917 -22.844 1.00 69.56 106 LEU A O 1
ATOM 893 N N . PRO A 1 107 ? 18.669 4.451 -21.118 1.00 65.94 107 PRO A N 1
ATOM 894 C CA . PRO A 1 107 ? 20.017 3.958 -21.354 1.00 65.94 107 PRO A CA 1
ATOM 895 C C . PRO A 1 107 ? 20.134 3.480 -22.803 1.00 65.94 107 PRO A C 1
ATOM 897 O O . PRO A 1 107 ? 19.325 2.667 -23.264 1.00 65.94 107 PRO A O 1
ATOM 900 N N . LYS A 1 108 ? 21.117 3.999 -23.546 1.00 62.97 108 LYS A N 1
ATOM 901 C CA . LYS A 1 108 ? 21.408 3.484 -24.886 1.00 62.97 108 LYS A CA 1
ATOM 902 C C . LYS A 1 108 ? 21.855 2.036 -24.708 1.00 62.97 108 LYS A C 1
ATOM 904 O O . LYS A 1 108 ? 22.859 1.793 -24.044 1.00 62.97 108 LYS A O 1
ATOM 909 N N . LYS A 1 109 ? 21.099 1.078 -25.255 1.00 58.44 109 LYS A N 1
ATOM 910 C CA . LYS A 1 109 ? 21.569 -0.309 -25.343 1.00 58.44 109 LYS A CA 1
ATOM 911 C C . LYS A 1 109 ? 22.915 -0.274 -26.068 1.00 58.44 109 LYS A C 1
ATOM 913 O O . LYS A 1 109 ? 22.981 0.281 -27.164 1.00 58.44 109 LYS A O 1
ATOM 918 N N . GLY A 1 110 ? 23.965 -0.786 -25.426 1.00 53.72 110 GLY A N 1
ATOM 919 C CA . GLY A 1 110 ? 25.248 -1.002 -26.088 1.00 53.72 110 GLY A CA 1
ATOM 920 C C . GLY A 1 110 ? 25.018 -1.838 -27.345 1.00 53.72 110 GLY A C 1
ATOM 921 O O . GLY A 1 110 ? 24.248 -2.801 -27.293 1.00 53.72 110 GLY A O 1
ATOM 922 N N . LEU A 1 111 ? 25.595 -1.381 -28.458 1.00 39.56 111 LEU A N 1
ATOM 923 C CA . LEU A 1 111 ? 25.710 -2.139 -29.705 1.00 39.56 111 LEU A CA 1
ATOM 924 C C . LEU A 1 111 ? 26.546 -3.399 -29.475 1.00 39.56 111 LEU A C 1
ATOM 926 O O . LEU A 1 111 ? 27.533 -3.295 -28.711 1.00 39.56 111 LEU A O 1
#

Radius of gyration: 18.67 Å; Cα contacts (8 Å, |Δi|>4): 99; chains: 1; bounding box: 44×30×55 Å

Sequence (111 aa):
MLCARRVFFLNVPFDSIMERLTLRRVDPVTGERYHLMYKPPPTMEIQARLLQHPKDSEERVKFKVDLYYRNSAELGHFYRWATTINGDQDPYTVFEYIESGIINPLPKKGL

Nearest PDB structures (foldseek):
  1zak-assembly1_B  TM=7.037E-01  e=1.793E-07  Zea mays
  4jlp-assembly2_B  TM=7.458E-01  e=1.291E-06  Aquifex aeolicus VF5
  2rgx-assembly1_A  TM=7.500E-01  e=2.185E-06  Aquifex aeolicus
  4np6-assembly2_D  TM=8.289E-01  e=6.261E-06  Vibrio cholerae O1 biovar El Tor str. N16961
  1zip-assembly1_A  TM=7.654E-01  e=6.261E-06  Geobacillus stearothermophilus

Organism: Marmota monax (NCBI:txid9995)

Solvent-accessible surface area (backbone atoms only — not comparable to full-atom values): 6792 Å² total; per-residue (Å²): 132,92,71,80,90,76,50,75,44,72,47,58,55,67,68,59,53,49,52,70,42,50,41,38,31,32,32,81,88,79,68,50,78,35,26,70,84,86,41,52,66,94,44,70,73,56,52,76,57,47,40,65,57,76,73,34,35,66,69,50,42,51,52,51,53,52,53,45,60,73,65,44,56,63,54,52,69,72,45,70,84,40,48,78,41,69,53,79,55,59,70,63,63,44,46,52,55,53,48,51,66,68,73,49,80,76,81,78,76,80,130

Mean predicted aligned error: 5.33 Å

pLDDT: mean 91.37, std 11.61, range [39.56, 98.5]

InterPro domains:
  IPR027417 P-loop containing nucleoside triphosphate hydrolase [G3DSA:3.40.50.300] (3-106)
  IPR036193 Adenylate kinase, active site lid domain superfamily [SSF57774] (24-52)

Secondary structure (DSSP, 8-state):
----S--EEEE--HHHHHHHHHTEEE-TTT--EEETTTB--SSHHHHHH-B--GGGSHHHHHHHHHHHHHHHHHHHHH-TTPEEEE-SS-HHHHHHHHHHHHHSPPPPPP-

Foldseek 3Di:
DPDDPAAEAADEDPVRLLQVQLQWWAQPVPRDIAGCPPRNDPDPVSVVRTDHDPCSHNVNSVVVVVVCVVPCPVVCVVPVVYHYDHNNDPPVVSVVVVVCSVVDDRPDPDD